Protein AF-A0A7K2Q758-F1 (afdb_monomer)

Radius of gyration: 21.78 Å; Cα contacts (8 Å, |Δi|>4): 102; chains: 1; bounding box: 48×80×40 Å

Nearest PDB structures (foldseek):
  1f0i-assembly1_A  TM=9.898E-01  e=1.691E-11  Streptomyces sp. PMF
  1v0u-assembly1_A  TM=9.900E-01  e=2.300E-11  Streptomyces sp. PMF
  1v0r-assembly1_A  TM=9.900E-01  e=2.941E-11  Streptomyces sp. PMF
  8ctq-assembly1_A  TM=9.521E-01  e=5.117E-11  Streptomyces sp. PMF
  2ze9-assembly1_A  TM=9.547E-01  e=4.039E-09  Streptomyces antibioticus

Solvent-accessible surface area (backbone atoms only — not comparable to full-atom values): 8613 Å² total; per-residue (Å²): 138,88,81,85,80,83,82,77,82,80,80,77,78,80,72,91,68,91,62,83,80,72,92,50,69,71,59,53,56,51,50,56,51,45,54,71,77,45,56,94,37,60,80,78,80,45,75,91,84,82,91,82,74,84,73,29,93,44,94,92,45,72,68,47,62,68,47,70,47,60,34,82,98,45,94,81,47,86,59,39,62,20,44,52,49,39,42,50,50,51,18,50,56,45,26,68,37,62,46,64,48,82,64,86,79,73,84,70,78,75,53,70,68,58,34,49,22,51,53,53,5,47,50,52,16,40,75,73,71,34,68,70,51,76,83

Foldseek 3Di:
DDDDDDDDDDDDDDDPDDDPDDDDPVVVVVVVVCCVPPVVCEPPPDYDDPDDDLDDPDVVDPLSPLDPQPQPPDPVPPHRVSVVSNLVVLLVVLLPDQEEDEDDDDDDDDDDSNVVSNVNSPVNNVVVVGDYDYD

Mean predicted aligned error: 8.59 Å

Secondary structure (DSSP, 8-state):
-----PPPPPPPPPP---PPPPP-HHHHHHHHHHHHH-GGGBTTTB---SS-----SSTT-STTS--SS--TT-SS----HHHHHHHHHHHHHHHT-SSEE----PSSPP-HHHHHHHHHHHHHHHHTT---EE-

Structure (mmCIF, N/CA/C/O backbone):
data_AF-A0A7K2Q758-F1
#
_entry.id   AF-A0A7K2Q758-F1
#
loop_
_atom_site.group_PDB
_atom_site.id
_atom_site.type_symbol
_atom_site.label_atom_id
_atom_site.label_alt_id
_atom_site.label_comp_id
_atom_site.label_asym_id
_atom_site.label_entity_id
_atom_site.label_seq_id
_atom_site.pdbx_PDB_ins_code
_atom_site.Cartn_x
_atom_site.Cartn_y
_atom_site.Cartn_z
_atom_site.occupancy
_atom_site.B_iso_or_equiv
_atom_site.auth_seq_id
_atom_site.auth_comp_id
_atom_site.auth_asym_id
_atom_site.auth_atom_id
_atom_site.pdbx_PDB_model_num
ATOM 1 N N . MET A 1 1 ? -14.668 56.504 -6.558 1.00 42.31 1 MET A N 1
ATOM 2 C CA . MET A 1 1 ? -15.333 55.683 -7.591 1.00 42.31 1 MET A CA 1
ATOM 3 C C . MET A 1 1 ? -15.001 54.227 -7.269 1.00 42.31 1 MET A C 1
ATOM 5 O O . MET A 1 1 ? -13.886 53.800 -7.526 1.00 42.31 1 MET A O 1
ATOM 9 N N . LEU A 1 2 ? -15.882 53.543 -6.527 1.00 37.84 2 LEU A N 1
ATOM 10 C CA . LEU A 1 2 ? -15.682 52.171 -6.030 1.00 37.84 2 LEU A CA 1
ATOM 11 C C . LEU A 1 2 ? -16.061 51.175 -7.138 1.00 37.84 2 LEU A C 1
ATOM 13 O O . LEU A 1 2 ? -17.183 51.241 -7.633 1.00 37.84 2 LEU A O 1
ATOM 17 N N . ALA A 1 3 ? -15.164 50.261 -7.506 1.00 45.56 3 ALA A N 1
ATOM 18 C CA . ALA A 1 3 ? -15.468 49.155 -8.413 1.00 45.56 3 ALA A CA 1
ATOM 19 C C . ALA A 1 3 ? -15.710 47.875 -7.595 1.00 45.56 3 ALA A C 1
ATOM 21 O O . ALA A 1 3 ? -14.796 47.369 -6.946 1.00 45.56 3 ALA A O 1
ATOM 22 N N . LEU A 1 4 ? -16.951 47.377 -7.606 1.00 43.34 4 LEU A N 1
ATOM 23 C CA . LEU A 1 4 ? -17.306 46.052 -7.094 1.00 43.34 4 LEU A CA 1
ATOM 24 C C . LEU A 1 4 ? -16.819 44.988 -8.087 1.00 43.34 4 LEU A C 1
ATOM 26 O O . LEU A 1 4 ? -17.295 44.941 -9.220 1.00 43.34 4 LEU A O 1
ATOM 30 N N . PHE A 1 5 ? -15.925 44.101 -7.653 1.00 47.19 5 PHE A N 1
ATOM 31 C CA . PHE A 1 5 ? -15.656 42.846 -8.354 1.00 47.19 5 PHE A CA 1
ATOM 32 C C . PHE A 1 5 ? -16.665 41.790 -7.890 1.00 47.19 5 PHE A C 1
ATOM 34 O O . PHE A 1 5 ? -16.684 41.408 -6.721 1.00 47.19 5 PHE A O 1
ATOM 41 N N . ALA A 1 6 ? -17.518 41.335 -8.807 1.00 51.16 6 ALA A N 1
ATOM 42 C CA . ALA A 1 6 ? -18.418 40.212 -8.582 1.00 51.16 6 ALA A CA 1
ATOM 43 C C . ALA A 1 6 ? -17.619 38.898 -8.614 1.00 51.16 6 ALA A C 1
ATOM 45 O O . ALA A 1 6 ? -16.973 38.579 -9.612 1.00 51.16 6 ALA A O 1
ATOM 46 N N . ALA A 1 7 ? -17.656 38.144 -7.516 1.00 48.84 7 ALA A N 1
ATOM 47 C CA . ALA A 1 7 ? -17.071 36.813 -7.436 1.00 48.84 7 ALA A CA 1
ATOM 48 C C . ALA A 1 7 ? -17.932 35.814 -8.227 1.00 48.84 7 ALA A C 1
ATOM 50 O O . ALA A 1 7 ? -19.119 35.647 -7.950 1.00 48.84 7 ALA A O 1
ATOM 51 N N . VAL A 1 8 ? -17.326 35.154 -9.213 1.00 46.94 8 VAL A N 1
ATOM 52 C CA . VAL A 1 8 ? -17.943 34.058 -9.971 1.00 46.94 8 VAL A CA 1
ATOM 53 C C . VAL A 1 8 ? -17.857 32.783 -9.120 1.00 46.94 8 VAL A C 1
ATOM 55 O O . VAL A 1 8 ? -16.761 32.454 -8.661 1.00 46.94 8 VAL A O 1
ATOM 58 N N . PRO A 1 9 ? -18.959 32.050 -8.879 1.00 49.38 9 PRO A N 1
ATOM 59 C CA . PRO A 1 9 ? -18.893 30.803 -8.130 1.00 49.38 9 PRO A CA 1
ATOM 60 C C . PRO A 1 9 ? -18.140 29.741 -8.942 1.00 49.38 9 PRO A C 1
ATOM 62 O O . PRO A 1 9 ? -18.467 29.463 -10.097 1.00 49.38 9 PRO A O 1
ATOM 65 N N . ALA A 1 10 ? -17.122 29.146 -8.320 1.00 48.09 10 ALA A N 1
ATOM 66 C CA . ALA A 1 10 ? -16.405 27.999 -8.856 1.00 48.09 10 ALA A CA 1
ATOM 67 C C . ALA A 1 10 ? -17.377 26.819 -9.022 1.00 48.09 10 ALA A C 1
ATOM 69 O O . ALA A 1 10 ? -18.010 26.385 -8.058 1.00 48.09 10 ALA A O 1
ATOM 70 N N . SER A 1 11 ? -17.505 26.306 -10.247 1.00 46.59 11 SER A N 1
ATOM 71 C CA . SER A 1 11 ? -18.252 25.076 -10.514 1.00 46.59 11 SER A CA 1
ATOM 72 C C . SER A 1 11 ? -17.538 23.898 -9.855 1.00 46.59 11 SER A C 1
ATOM 74 O O . SER A 1 11 ? -16.392 23.595 -10.185 1.00 46.59 11 SER A O 1
ATOM 76 N N . ALA A 1 12 ? -18.215 23.242 -8.914 1.00 50.50 12 ALA A N 1
ATOM 77 C CA . ALA A 1 12 ? -17.769 21.982 -8.342 1.00 50.50 12 ALA A CA 1
ATOM 78 C C . ALA A 1 12 ? -17.764 20.898 -9.432 1.00 50.50 12 ALA A C 1
ATOM 80 O O . ALA A 1 12 ? -18.767 20.698 -10.120 1.00 50.50 12 ALA A O 1
ATOM 81 N N . ALA A 1 13 ? -16.634 20.208 -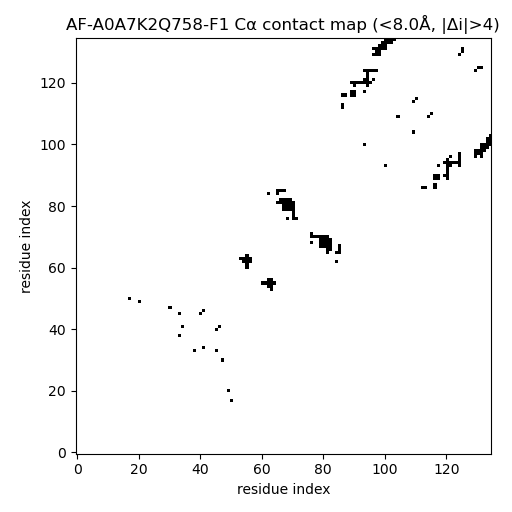9.595 1.00 47.22 13 ALA A N 1
ATOM 82 C CA . ALA A 1 13 ? -16.546 19.025 -10.441 1.00 47.22 13 ALA A CA 1
ATOM 83 C C . ALA A 1 13 ? -17.517 17.942 -9.926 1.00 47.22 13 ALA A C 1
ATOM 85 O O . ALA A 1 13 ? -17.661 17.791 -8.708 1.00 47.22 13 ALA A O 1
ATOM 86 N N . PRO A 1 14 ? -18.189 17.187 -10.813 1.00 44.50 14 PRO A N 1
ATOM 87 C CA . PRO A 1 14 ? -19.103 16.143 -10.384 1.00 44.50 14 PRO A CA 1
ATOM 88 C C . PRO A 1 14 ? -18.323 15.063 -9.630 1.00 44.50 14 PRO A C 1
ATOM 90 O O . PRO A 1 14 ? -17.307 14.556 -10.110 1.00 44.50 14 PRO A O 1
ATOM 93 N N . ALA A 1 15 ? -18.811 14.711 -8.441 1.00 52.62 15 ALA A N 1
ATOM 94 C CA . ALA A 1 15 ? -18.407 13.495 -7.752 1.00 52.62 15 ALA A CA 1
ATOM 95 C C . ALA A 1 15 ? -18.601 12.302 -8.701 1.00 52.62 15 ALA A C 1
ATOM 97 O O . ALA A 1 15 ? -19.599 12.250 -9.422 1.00 52.62 15 ALA A O 1
ATOM 98 N N . ALA A 1 16 ? -17.655 11.359 -8.707 1.00 54.50 16 ALA A N 1
ATOM 99 C CA . ALA A 1 16 ? -17.779 10.102 -9.437 1.00 54.50 16 ALA A CA 1
ATOM 100 C C . ALA A 1 16 ? -19.006 9.341 -8.907 1.00 54.50 16 ALA A C 1
ATOM 102 O O . ALA A 1 16 ? -18.950 8.659 -7.886 1.00 54.50 16 ALA A O 1
ATOM 103 N N . GLY A 1 17 ? -20.147 9.563 -9.555 1.00 42.78 17 GLY A N 1
ATOM 104 C CA . GLY A 1 17 ? -21.424 8.979 -9.195 1.00 42.78 17 GLY A CA 1
ATOM 105 C C . GLY A 1 17 ? -21.452 7.493 -9.525 1.00 42.78 17 GLY A C 1
ATOM 106 O O . GLY A 1 17 ? -20.952 7.053 -10.559 1.00 42.78 17 GLY A O 1
ATOM 107 N N . SER A 1 18 ? -22.083 6.741 -8.631 1.00 53.66 18 SER A N 1
ATOM 108 C CA . SER A 1 18 ? -22.496 5.348 -8.765 1.00 53.66 18 SER A CA 1
ATOM 109 C C . SER A 1 18 ? -23.465 5.165 -9.940 1.00 53.66 18 SER A C 1
ATOM 111 O O . SER A 1 18 ? -24.681 5.109 -9.759 1.00 53.66 18 SER A O 1
ATOM 113 N N . GLY A 1 19 ? -22.928 5.116 -11.158 1.00 52.97 19 GLY A N 1
ATOM 114 C CA . GLY A 1 19 ? -23.633 4.581 -12.321 1.00 52.97 19 GLY A CA 1
ATOM 115 C C . GLY A 1 19 ? -23.807 3.061 -12.202 1.00 52.97 19 GLY A C 1
ATOM 116 O O . GLY A 1 19 ? -23.083 2.426 -11.427 1.00 52.97 19 GLY A O 1
ATOM 117 N N . PRO A 1 20 ? -24.755 2.454 -12.942 1.00 56.69 20 PRO A N 1
ATOM 118 C CA . PRO A 1 20 ? -24.872 1.001 -12.997 1.00 56.69 20 PRO A CA 1
ATOM 119 C C . PRO A 1 20 ? -23.519 0.408 -13.393 1.00 56.69 20 PRO A C 1
ATOM 121 O O . PRO A 1 20 ? -22.892 0.869 -14.350 1.00 56.69 20 PRO A O 1
ATOM 124 N N . ALA A 1 21 ? -23.054 -0.576 -12.621 1.00 65.94 21 ALA A N 1
ATOM 125 C CA . ALA A 1 21 ? -21.790 -1.240 -12.893 1.00 65.94 21 ALA A CA 1
ATOM 126 C C . ALA A 1 21 ? -21.814 -1.773 -14.330 1.00 65.94 21 ALA A C 1
ATOM 128 O O . ALA A 1 21 ? -22.738 -2.493 -14.717 1.00 65.94 21 ALA A O 1
ATOM 129 N N . ALA A 1 22 ? -20.817 -1.386 -15.126 1.00 79.94 22 ALA A N 1
ATOM 130 C CA . ALA A 1 22 ? -20.649 -1.950 -16.454 1.00 79.94 22 ALA A CA 1
ATOM 131 C C . ALA A 1 22 ? -20.516 -3.483 -16.340 1.00 79.94 22 ALA A C 1
ATOM 133 O O . ALA A 1 22 ? -19.962 -3.966 -15.344 1.00 79.94 22 ALA A O 1
ATOM 134 N N . PRO A 1 23 ? -20.998 -4.253 -17.333 1.00 88.44 23 PRO A N 1
ATOM 135 C CA . PRO A 1 23 ? -20.815 -5.699 -17.348 1.00 88.44 23 PRO A CA 1
ATOM 136 C C . PRO A 1 23 ? -19.342 -6.068 -17.145 1.00 88.44 23 PRO A C 1
ATOM 138 O O . PRO A 1 23 ? -18.461 -5.492 -17.788 1.00 88.44 23 PRO A O 1
ATOM 141 N N . ALA A 1 24 ? -19.072 -7.033 -16.266 1.00 94.88 24 ALA A N 1
ATOM 142 C CA . ALA A 1 24 ? -17.719 -7.448 -15.913 1.00 94.88 24 ALA A CA 1
ATOM 143 C C . ALA A 1 24 ? -17.544 -8.960 -16.143 1.00 94.88 24 ALA A C 1
ATOM 145 O O . ALA A 1 24 ? -17.291 -9.694 -15.190 1.00 94.88 24 ALA A O 1
ATOM 146 N N . PRO A 1 25 ? -17.625 -9.438 -17.403 1.00 96.88 25 PRO A N 1
ATOM 147 C CA . PRO A 1 25 ? -17.764 -10.864 -17.717 1.00 96.88 25 PRO A CA 1
ATOM 148 C C . PRO A 1 25 ? -16.627 -11.728 -17.159 1.00 96.88 25 PRO A C 1
ATOM 150 O O . PRO A 1 25 ? -16.850 -12.851 -16.714 1.00 96.88 25 PRO A O 1
ATOM 153 N N . HIS A 1 26 ? -15.403 -11.195 -17.131 1.00 98.00 26 HIS A N 1
ATOM 154 C CA . HIS A 1 26 ? -14.260 -11.881 -16.532 1.00 98.00 26 HIS A CA 1
ATOM 155 C C . HIS A 1 26 ? -14.417 -12.038 -15.011 1.00 98.00 26 HIS A C 1
ATOM 157 O O . HIS A 1 26 ? -14.147 -13.110 -14.477 1.00 98.00 26 HIS A O 1
ATOM 163 N N . LEU A 1 27 ? -14.875 -10.990 -14.314 1.00 98.19 27 LEU A N 1
ATOM 164 C CA . LEU A 1 27 ? -15.102 -11.042 -12.867 1.00 98.19 27 LEU A CA 1
ATOM 165 C C . LEU A 1 27 ? -16.301 -11.930 -12.523 1.00 98.19 27 LEU A C 1
ATOM 167 O O . LEU A 1 27 ? -16.241 -12.653 -11.536 1.00 98.19 27 LEU A O 1
ATOM 171 N N . ASP A 1 28 ? -17.341 -11.927 -13.359 1.00 98.00 28 ASP A N 1
ATOM 172 C CA . ASP A 1 28 ? -18.522 -12.781 -13.201 1.00 98.00 28 ASP A CA 1
ATOM 173 C C . ASP A 1 28 ? -18.142 -14.271 -13.255 1.00 98.00 28 ASP A C 1
ATOM 175 O O . ASP A 1 28 ? -18.525 -15.046 -12.378 1.00 98.00 28 ASP A O 1
ATOM 179 N N . ALA A 1 29 ? -17.321 -14.669 -14.233 1.00 98.44 29 ALA A N 1
ATOM 180 C CA . ALA A 1 29 ? -16.853 -16.049 -14.363 1.00 98.44 29 ALA A CA 1
ATOM 181 C C . ALA A 1 29 ? -15.963 -16.493 -13.183 1.00 98.44 29 ALA A C 1
ATOM 183 O O . ALA A 1 29 ? -16.083 -17.620 -12.686 1.00 98.44 29 ALA A O 1
ATOM 184 N N . VAL A 1 30 ? -15.079 -15.608 -12.708 1.00 98.56 30 VAL A N 1
ATOM 185 C CA . VAL A 1 30 ? -14.219 -15.888 -11.547 1.00 98.56 30 VAL A CA 1
ATOM 186 C C . VAL A 1 30 ? -15.053 -16.006 -10.275 1.00 98.56 30 VAL A C 1
ATOM 188 O O . VAL A 1 30 ? -14.880 -16.967 -9.529 1.00 98.56 30 VAL A O 1
ATOM 191 N N . GLU A 1 31 ? -15.995 -15.091 -10.041 1.00 98.50 31 GLU A N 1
ATOM 192 C CA . GLU A 1 31 ? -16.884 -15.144 -8.879 1.00 98.50 31 GLU A CA 1
ATOM 193 C C . GLU A 1 31 ? -17.701 -16.441 -8.855 1.00 98.50 31 GLU A C 1
ATOM 195 O O . GLU A 1 31 ? -17.763 -17.106 -7.821 1.00 98.50 31 GLU A O 1
ATOM 200 N N . GLN A 1 32 ? -18.277 -16.841 -9.994 1.00 98.50 32 GLN A N 1
ATOM 201 C CA . GLN A 1 32 ? -19.016 -18.100 -10.099 1.00 98.50 32 GLN A CA 1
ATOM 202 C C . GLN A 1 32 ? -18.150 -19.297 -9.682 1.00 98.50 32 GLN A C 1
ATOM 204 O O . 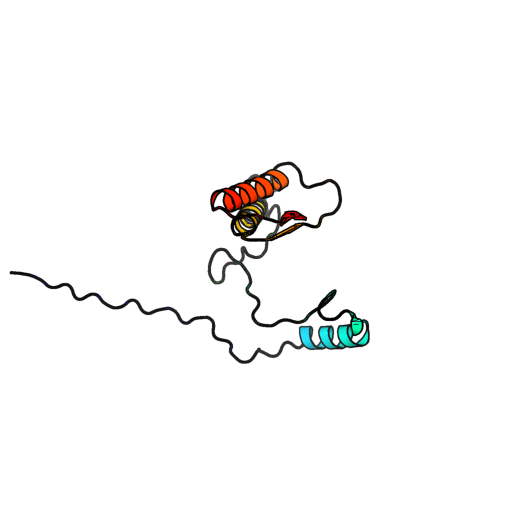GLN A 1 32 ? -18.603 -20.165 -8.933 1.00 98.50 32 GLN A O 1
ATOM 209 N N . THR A 1 33 ? -16.890 -19.320 -10.120 1.00 98.75 33 THR A N 1
ATOM 210 C CA . THR A 1 33 ? -15.936 -20.375 -9.757 1.00 98.75 33 THR A CA 1
ATOM 211 C C . THR A 1 33 ? -15.616 -20.350 -8.260 1.00 98.75 33 THR A C 1
ATOM 213 O O . THR A 1 33 ? -15.645 -21.392 -7.606 1.00 98.75 33 THR A O 1
ATOM 216 N N . LEU A 1 34 ? -15.360 -19.172 -7.683 1.00 98.62 34 LEU A N 1
ATOM 217 C CA . LEU A 1 34 ? -15.031 -19.032 -6.259 1.00 98.62 34 LEU A CA 1
ATOM 218 C C . LEU A 1 34 ? -16.190 -19.456 -5.346 1.00 98.62 34 LEU A C 1
ATOM 220 O O . LEU A 1 34 ? -15.956 -20.142 -4.348 1.00 98.62 34 LEU A O 1
ATOM 224 N N . ARG A 1 35 ? -17.438 -19.147 -5.723 1.00 98.56 35 ARG A N 1
ATOM 225 C CA . ARG A 1 35 ? -18.646 -19.612 -5.017 1.00 98.56 35 ARG A CA 1
ATOM 226 C C . ARG A 1 35 ? -18.810 -21.130 -5.061 1.00 98.56 35 ARG A C 1
ATOM 228 O O . ARG A 1 35 ? -19.336 -21.704 -4.114 1.00 98.56 35 ARG A O 1
ATOM 235 N N . GLN A 1 36 ? -18.368 -21.785 -6.133 1.00 98.56 36 GLN A N 1
ATOM 236 C CA . GLN A 1 36 ? -18.420 -23.243 -6.237 1.00 98.56 36 GLN A CA 1
ATOM 237 C C . GLN A 1 36 ? -17.314 -23.920 -5.420 1.00 98.56 36 GLN A C 1
ATOM 239 O O . GLN A 1 36 ? -17.568 -24.922 -4.757 1.00 98.56 36 GLN A O 1
ATOM 244 N N . VAL A 1 37 ? -16.089 -23.393 -5.484 1.00 98.62 37 VAL A N 1
ATOM 245 C CA . VAL A 1 37 ? -14.912 -24.025 -4.869 1.00 98.62 37 VAL A CA 1
ATOM 246 C C . VAL A 1 37 ? -14.853 -23.768 -3.364 1.00 98.62 37 VAL A C 1
ATOM 248 O O . VAL A 1 37 ? -14.563 -24.685 -2.599 1.00 98.62 37 VAL A O 1
ATOM 251 N N . SER A 1 38 ? -15.146 -22.539 -2.934 1.00 98.19 38 SER A N 1
ATOM 252 C CA . SER A 1 38 ? -14.908 -22.091 -1.558 1.00 98.19 38 SER A CA 1
ATOM 253 C C . SER A 1 38 ? -16.016 -21.166 -1.028 1.00 98.19 38 SER A C 1
ATOM 255 O O . SER A 1 38 ? -15.717 -20.052 -0.583 1.00 98.19 38 SER A O 1
ATOM 257 N N . PRO A 1 39 ? -17.294 -21.592 -1.020 1.00 97.62 39 PRO A N 1
ATOM 258 C CA . PRO A 1 39 ? -18.405 -20.727 -0.608 1.00 97.62 39 PRO A CA 1
ATOM 259 C C . PRO A 1 39 ? -18.287 -20.239 0.842 1.00 97.62 39 PRO A C 1
ATOM 261 O O . PRO A 1 39 ? -18.582 -19.087 1.132 1.00 97.62 39 PRO A O 1
ATOM 264 N N . GLY A 1 40 ? -17.801 -21.081 1.760 1.00 98.38 40 GLY A N 1
ATOM 265 C CA . GLY A 1 40 ? -17.658 -20.725 3.179 1.00 98.38 40 GLY A CA 1
ATOM 266 C C . GLY A 1 40 ? -16.525 -19.741 3.497 1.00 98.38 40 GLY A C 1
ATOM 267 O O . GLY A 1 40 ? -16.358 -19.385 4.658 1.00 98.38 40 GLY A O 1
ATOM 268 N N . LEU A 1 41 ? -15.732 -19.337 2.497 1.00 98.56 41 LEU A N 1
ATOM 269 C CA . LEU A 1 41 ? -14.605 -18.408 2.657 1.00 98.56 41 LEU A CA 1
ATOM 270 C C . LEU A 1 41 ? -14.894 -17.000 2.107 1.00 98.56 41 LEU A C 1
ATOM 272 O O . LEU A 1 41 ? -14.011 -16.135 2.147 1.00 98.56 41 LEU A O 1
ATOM 276 N N . GLU A 1 42 ? -16.103 -16.777 1.589 1.00 98.44 42 GLU A N 1
ATOM 277 C CA . GLU A 1 42 ? -16.549 -15.470 1.109 1.00 98.44 42 GLU A CA 1
ATOM 278 C C . GLU A 1 42 ? -16.561 -14.435 2.247 1.00 98.44 42 GLU A C 1
ATOM 280 O O . GLU A 1 42 ? -16.999 -14.722 3.362 1.00 98.44 42 GLU A O 1
ATOM 285 N N . GLY A 1 43 ? -16.056 -13.232 1.970 1.00 98.06 43 GLY A N 1
ATOM 286 C CA . GLY A 1 43 ? -15.938 -12.138 2.941 1.00 98.06 43 GLY A CA 1
ATOM 287 C C . GLY A 1 43 ? -14.767 -12.284 3.919 1.00 98.06 43 GLY A C 1
ATOM 288 O O . GLY A 1 43 ? -14.642 -11.490 4.849 1.00 98.06 43 GLY A O 1
ATOM 289 N N . GLN A 1 44 ? -13.914 -13.300 3.742 1.00 97.81 44 GLN A N 1
ATOM 290 C CA . GLN A 1 44 ? -12.722 -13.515 4.573 1.00 97.81 44 GLN A CA 1
ATOM 291 C C . GLN A 1 44 ? -11.467 -13.729 3.729 1.00 97.81 44 GLN A C 1
ATOM 293 O O . GLN A 1 44 ? -10.489 -13.003 3.881 1.00 97.81 44 GLN A O 1
ATOM 298 N N . VAL A 1 45 ? -11.489 -14.730 2.844 1.00 97.94 45 VAL A N 1
ATOM 299 C CA . VAL A 1 45 ? -10.343 -15.083 1.984 1.00 97.94 45 VAL A CA 1
ATOM 300 C C . VAL A 1 45 ? -10.544 -14.567 0.562 1.00 97.94 45 VAL A C 1
ATOM 302 O O . VAL A 1 45 ? -9.576 -14.231 -0.115 1.00 97.94 45 VAL A O 1
ATOM 305 N N . TRP A 1 46 ? -11.795 -14.480 0.108 1.00 98.44 46 TRP A N 1
ATOM 306 C CA . TRP A 1 46 ? -12.147 -13.872 -1.170 1.00 98.44 46 TRP A CA 1
ATOM 307 C C . TRP A 1 46 ? -13.428 -13.049 -1.032 1.00 98.44 46 TRP A C 1
ATOM 309 O O . TRP A 1 46 ? -14.300 -13.377 -0.231 1.00 98.44 46 TRP A O 1
ATOM 319 N N . GLU A 1 47 ? -13.547 -11.979 -1.812 1.00 98.44 47 GLU A N 1
ATOM 320 C CA . GLU A 1 47 ? -14.718 -11.101 -1.802 1.00 98.44 47 GLU A CA 1
ATOM 321 C C . GLU A 1 47 ? -14.794 -10.317 -3.120 1.00 98.44 47 GLU A C 1
ATOM 323 O O . GLU A 1 47 ? -13.770 -9.855 -3.630 1.00 98.44 47 GLU A O 1
ATOM 328 N N . ARG A 1 48 ? -16.001 -10.149 -3.678 1.00 97.94 48 ARG A N 1
ATOM 329 C CA . ARG A 1 48 ? -16.253 -9.222 -4.790 1.00 97.94 48 ARG A CA 1
ATOM 330 C C . ARG A 1 48 ? -16.850 -7.932 -4.244 1.00 97.94 48 ARG A C 1
ATOM 332 O O . ARG A 1 48 ? -17.900 -7.956 -3.613 1.00 97.94 48 ARG A O 1
ATOM 339 N N . THR A 1 49 ? -16.230 -6.800 -4.559 1.00 96.81 49 THR A N 1
ATOM 340 C CA . THR A 1 49 ? -16.690 -5.475 -4.122 1.00 96.81 49 THR A CA 1
ATOM 341 C C . THR A 1 49 ? -16.904 -4.527 -5.302 1.00 96.81 49 THR A C 1
ATOM 343 O O . THR A 1 49 ? -16.322 -4.689 -6.378 1.00 96.81 49 THR A O 1
ATOM 346 N N . GLY A 1 50 ? -17.762 -3.525 -5.103 1.00 95.75 50 GLY A N 1
ATOM 347 C CA . GLY A 1 50 ? -17.959 -2.401 -6.022 1.00 95.75 50 GLY A CA 1
ATOM 348 C C . GLY A 1 50 ? -17.381 -1.100 -5.457 1.00 95.75 50 GLY A C 1
ATOM 349 O O . GLY A 1 50 ? -17.129 -0.998 -4.261 1.00 95.75 50 GLY A O 1
ATOM 350 N N . GLY A 1 51 ? -17.192 -0.090 -6.313 1.00 94.81 51 GLY A N 1
ATOM 351 C CA . GLY A 1 51 ? -16.780 1.255 -5.878 1.00 94.81 51 GLY A CA 1
ATOM 352 C C . GLY A 1 51 ? -15.300 1.412 -5.503 1.00 94.81 51 GLY A C 1
ATOM 353 O O . GLY A 1 51 ? -14.940 2.401 -4.869 1.00 94.81 51 GLY A O 1
ATOM 354 N N . ASN A 1 52 ? -14.440 0.465 -5.889 1.00 95.38 52 ASN A N 1
ATOM 355 C CA . ASN A 1 52 ? -12.991 0.574 -5.697 1.00 95.38 52 ASN A CA 1
ATOM 356 C C . ASN A 1 52 ? -12.393 1.713 -6.542 1.00 95.38 52 ASN A C 1
ATOM 358 O O . ASN A 1 52 ? -12.866 1.996 -7.644 1.00 95.38 52 ASN A O 1
ATOM 362 N N . VAL A 1 53 ? -11.314 2.326 -6.049 1.00 95.06 53 VAL A N 1
ATOM 363 C CA . VAL A 1 53 ? -10.578 3.396 -6.739 1.00 95.06 53 VAL A CA 1
ATOM 364 C C . VAL A 1 53 ? -9.119 2.983 -6.904 1.00 95.06 53 VAL A C 1
ATOM 366 O O . VAL A 1 53 ? -8.495 2.507 -5.958 1.00 95.06 53 VAL A O 1
ATOM 369 N N . LEU A 1 54 ? -8.565 3.195 -8.099 1.00 97.06 54 LEU A N 1
ATOM 370 C CA . LEU A 1 54 ? -7.125 3.094 -8.331 1.00 97.06 54 LEU A CA 1
ATOM 371 C C . LEU A 1 54 ? -6.448 4.354 -7.771 1.00 97.06 54 LEU A C 1
ATOM 373 O O . LEU A 1 54 ? -6.640 5.451 -8.294 1.00 97.06 54 LEU A O 1
ATOM 377 N N . ASP A 1 55 ? -5.705 4.196 -6.674 1.00 96.81 55 ASP A N 1
ATOM 378 C CA . ASP A 1 55 ? -5.181 5.284 -5.831 1.00 96.81 55 ASP A CA 1
ATOM 379 C C . ASP A 1 55 ? -3.921 5.953 -6.420 1.00 96.81 55 ASP A C 1
ATOM 381 O O . ASP A 1 55 ? -2.800 5.834 -5.911 1.00 96.81 55 ASP A O 1
ATOM 385 N N . ALA A 1 56 ? -4.121 6.635 -7.546 1.00 96.88 56 ALA A N 1
ATOM 386 C CA . ALA A 1 56 ? -3.128 7.464 -8.220 1.00 96.88 56 ALA A CA 1
ATOM 387 C C . ALA A 1 56 ? -2.946 8.819 -7.511 1.00 96.88 56 ALA A C 1
ATOM 389 O O . ALA A 1 56 ? -3.866 9.326 -6.869 1.00 96.88 56 ALA A O 1
ATOM 390 N N . SER A 1 57 ? -1.777 9.451 -7.654 1.00 93.94 57 SER A N 1
ATOM 391 C CA . SER A 1 57 ? -1.532 10.796 -7.094 1.00 93.94 57 SER A CA 1
ATOM 392 C C . SER A 1 57 ? -2.338 11.897 -7.785 1.00 93.94 57 SER A C 1
ATOM 394 O O . SER A 1 57 ? -2.552 12.965 -7.213 1.00 93.94 57 SER A O 1
ATOM 396 N N . THR A 1 58 ? -2.797 11.643 -9.011 1.00 92.56 58 THR A N 1
ATOM 397 C CA . THR A 1 58 ? -3.623 12.557 -9.803 1.00 92.56 58 THR A CA 1
ATOM 398 C C . THR A 1 58 ? -4.762 11.796 -10.490 1.00 92.56 58 THR A C 1
ATOM 400 O O . THR A 1 58 ? -4.599 10.615 -10.812 1.00 92.56 58 THR A O 1
ATOM 403 N N . PRO A 1 59 ? -5.926 12.431 -10.739 1.00 90.69 59 PRO A N 1
ATOM 404 C CA . PRO A 1 59 ? -7.032 11.783 -11.440 1.00 90.69 59 PRO A CA 1
ATOM 405 C C . PRO A 1 59 ? -6.614 11.262 -12.822 1.00 90.69 59 PRO A C 1
ATOM 407 O O . PRO A 1 59 ? -6.123 12.020 -13.654 1.00 90.69 59 PRO A O 1
ATOM 410 N N . GLY A 1 60 ? -6.810 9.962 -13.063 1.00 90.50 60 GLY A N 1
ATOM 411 C CA . GLY A 1 60 ? -6.414 9.299 -14.313 1.00 90.50 60 GLY A CA 1
ATOM 412 C C . GLY A 1 60 ? -4.913 9.006 -14.447 1.00 90.50 60 GLY A C 1
ATOM 413 O O . GLY A 1 60 ? -4.495 8.491 -15.482 1.00 90.50 60 GLY A O 1
ATOM 414 N N . GLY A 1 61 ? -4.104 9.305 -13.424 1.00 94.06 61 GLY A N 1
ATOM 415 C CA . GLY A 1 61 ? -2.680 8.980 -13.398 1.00 94.06 61 GLY A CA 1
ATOM 416 C C . GLY A 1 61 ? -2.415 7.471 -13.362 1.00 94.06 61 GLY A C 1
ATOM 417 O O . GLY A 1 61 ? -3.246 6.690 -12.905 1.00 94.06 61 GLY A O 1
ATOM 418 N N . GLY A 1 62 ? -1.242 7.049 -13.843 1.00 96.75 62 GLY A N 1
ATOM 419 C CA . GLY A 1 62 ? -0.821 5.639 -13.865 1.00 96.75 62 GLY A CA 1
ATOM 420 C C . GLY A 1 62 ? -0.014 5.189 -12.642 1.00 96.75 62 GLY A C 1
ATOM 421 O O . GLY A 1 62 ? 0.349 4.023 -12.536 1.00 96.75 62 GLY A O 1
ATOM 422 N N . ASP A 1 63 ? 0.281 6.093 -11.710 1.00 97.19 63 ASP A N 1
ATOM 423 C CA . ASP A 1 63 ? 1.180 5.858 -10.573 1.00 97.19 63 ASP A CA 1
ATOM 424 C C . ASP A 1 63 ? 0.505 5.172 -9.369 1.00 97.19 63 ASP A C 1
ATOM 426 O O . ASP A 1 63 ? 1.095 5.095 -8.287 1.00 97.19 63 ASP A O 1
ATOM 430 N N . TRP A 1 64 ? -0.719 4.669 -9.561 1.00 98.06 64 TRP A N 1
ATOM 431 C CA . TRP A 1 64 ? -1.306 3.612 -8.734 1.00 98.06 64 TRP A CA 1
ATOM 432 C C . TRP A 1 64 ? -0.589 2.271 -8.961 1.00 98.06 64 TRP A C 1
ATOM 434 O O . TRP A 1 64 ? -0.595 1.408 -8.084 1.00 98.06 64 TRP A O 1
ATOM 444 N N . LEU A 1 65 ? 0.046 2.092 -10.128 1.00 98.44 65 LEU A N 1
ATOM 445 C CA . LEU A 1 65 ? 0.849 0.920 -10.453 1.00 98.44 65 LEU A CA 1
ATOM 446 C C . LEU A 1 65 ? 2.258 1.071 -9.863 1.00 98.44 65 LEU A C 1
ATOM 448 O O . LEU A 1 65 ? 3.159 1.647 -10.477 1.00 98.44 65 LEU A O 1
ATOM 452 N N . LEU A 1 66 ? 2.448 0.529 -8.661 1.00 98.44 66 LEU A N 1
ATOM 453 C CA . LEU A 1 66 ? 3.688 0.632 -7.883 1.00 98.44 66 LEU A CA 1
ATOM 454 C C . LEU A 1 66 ? 4.764 -0.368 -8.346 1.00 98.44 66 LEU A C 1
ATOM 456 O O . LEU A 1 66 ? 5.177 -1.260 -7.607 1.00 98.44 66 LEU A O 1
ATOM 460 N N . GLN A 1 67 ? 5.215 -0.229 -9.591 1.00 98.31 67 GLN A N 1
ATOM 461 C CA . GLN A 1 67 ? 6.348 -0.991 -10.123 1.00 98.31 67 GLN A CA 1
ATOM 462 C C . GLN A 1 6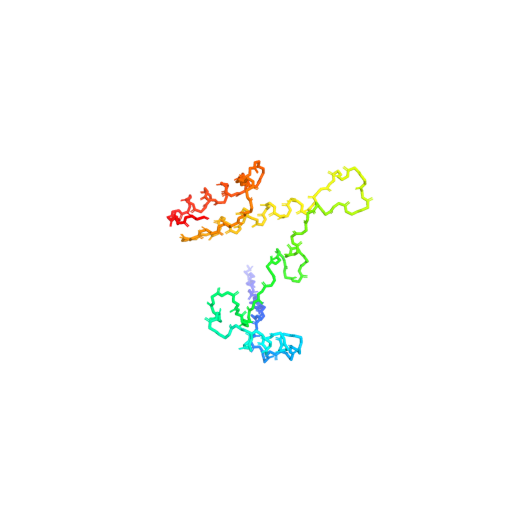7 ? 7.681 -0.543 -9.500 1.00 98.31 67 GLN A C 1
ATOM 464 O O . GLN A 1 67 ? 7.846 0.614 -9.129 1.00 98.31 67 GLN A O 1
ATOM 469 N N . THR A 1 68 ? 8.674 -1.430 -9.452 1.00 98.06 68 THR A N 1
ATOM 470 C CA . THR A 1 68 ? 10.043 -1.113 -9.011 1.00 98.06 68 THR A CA 1
ATOM 471 C C . THR A 1 68 ? 11.052 -1.938 -9.826 1.00 98.06 68 THR A C 1
ATOM 473 O O . THR A 1 68 ? 10.742 -3.084 -10.150 1.00 98.06 68 THR A O 1
ATOM 476 N N . PRO A 1 69 ? 12.235 -1.403 -10.200 1.00 98.19 69 PRO A N 1
ATOM 477 C CA . PRO A 1 69 ? 12.698 -0.028 -9.976 1.00 98.19 69 PRO A CA 1
ATOM 478 C C . PRO A 1 69 ? 12.096 1.014 -10.934 1.00 98.19 69 PRO A C 1
ATOM 480 O O . PRO A 1 69 ? 12.148 2.209 -10.647 1.00 98.19 69 PRO A O 1
ATOM 483 N N . GLY A 1 70 ? 11.499 0.579 -12.050 1.00 97.88 70 GLY A N 1
ATOM 484 C CA . GLY A 1 70 ? 10.910 1.469 -13.058 1.00 97.88 70 GLY A CA 1
ATOM 485 C C . GLY A 1 70 ? 11.929 2.203 -13.943 1.00 97.88 70 GLY A C 1
ATOM 486 O O . GLY A 1 70 ? 11.618 3.276 -14.443 1.00 97.88 70 GLY A O 1
ATOM 487 N N . CYS A 1 71 ? 13.132 1.649 -14.130 1.00 98.06 71 CYS A N 1
ATOM 488 C CA . CYS A 1 71 ? 14.224 2.231 -14.926 1.00 98.06 71 CYS A CA 1
ATOM 489 C C . CYS A 1 71 ? 14.333 1.608 -16.332 1.00 98.06 71 CYS A C 1
ATOM 491 O O . CYS A 1 71 ? 15.393 1.169 -16.768 1.00 98.06 71 CYS A O 1
ATOM 493 N N . TRP A 1 72 ? 13.205 1.496 -17.037 1.00 97.88 72 TRP A N 1
ATOM 494 C CA . TRP A 1 72 ? 13.157 0.856 -18.354 1.00 97.88 72 TRP A CA 1
ATOM 495 C C . TRP A 1 72 ? 14.102 1.528 -19.358 1.00 97.88 72 TRP A C 1
ATOM 497 O O . TRP A 1 72 ? 14.075 2.745 -19.518 1.00 97.88 72 TRP A O 1
ATOM 507 N N . GLY A 1 73 ? 14.894 0.720 -20.066 1.00 98.12 73 GLY A N 1
ATOM 508 C CA . GLY A 1 73 ? 15.824 1.197 -21.094 1.00 98.12 73 GLY A CA 1
ATOM 509 C C . GLY A 1 73 ? 17.150 1.763 -20.571 1.00 98.12 73 GLY A C 1
ATOM 510 O O . GLY A 1 73 ? 17.960 2.182 -21.389 1.00 98.12 73 GLY A O 1
ATOM 511 N N . ASP A 1 74 ? 17.387 1.751 -19.256 1.00 98.12 74 ASP A N 1
ATOM 512 C CA . ASP A 1 74 ? 18.638 2.189 -18.625 1.00 98.12 74 ASP A CA 1
ATOM 513 C C . ASP A 1 74 ? 19.312 1.004 -17.916 1.00 98.12 74 ASP A C 1
ATOM 515 O O . ASP A 1 74 ? 18.791 0.461 -16.940 1.00 98.12 74 ASP A O 1
ATOM 519 N N . ASP A 1 75 ? 20.476 0.594 -18.417 1.00 97.56 75 ASP A N 1
ATOM 520 C CA . ASP A 1 75 ? 21.261 -0.522 -17.883 1.00 97.56 75 ASP A CA 1
ATOM 521 C C . ASP A 1 75 ? 21.993 -0.175 -16.577 1.00 97.56 75 ASP A C 1
ATOM 523 O O . ASP A 1 75 ? 22.272 -1.060 -15.766 1.00 97.56 75 ASP A O 1
ATOM 527 N N . THR A 1 76 ? 22.251 1.110 -16.332 1.00 98.00 76 THR A N 1
ATOM 528 C CA . THR A 1 76 ? 22.812 1.605 -15.070 1.00 98.00 76 THR A CA 1
ATOM 529 C C . THR A 1 76 ? 21.743 1.785 -13.996 1.00 98.00 76 THR A C 1
ATOM 531 O O . THR A 1 76 ? 22.044 1.748 -12.798 1.00 98.00 76 THR A O 1
ATOM 534 N N . CYS A 1 77 ? 20.484 1.942 -14.419 1.00 97.62 77 CYS A N 1
ATOM 535 C CA . CYS A 1 77 ? 19.336 2.203 -13.560 1.00 97.62 77 CYS A CA 1
ATOM 536 C C . CYS A 1 77 ? 19.600 3.389 -12.612 1.00 97.62 77 CYS A C 1
ATOM 538 O O . CYS A 1 77 ? 19.412 3.291 -11.388 1.00 97.62 77 CYS A O 1
ATOM 540 N N . ALA A 1 78 ? 20.101 4.485 -13.193 1.00 97.94 78 ALA A N 1
ATOM 541 C CA . ALA A 1 78 ? 20.540 5.681 -12.483 1.00 97.94 78 ALA A CA 1
ATOM 542 C C . ALA A 1 78 ? 19.361 6.410 -11.827 1.00 97.94 78 ALA A C 1
ATOM 544 O O . ALA A 1 78 ? 19.463 6.848 -10.682 1.00 97.94 78 ALA A O 1
ATOM 545 N N . ALA A 1 79 ? 18.230 6.489 -12.531 1.00 98.00 79 ALA A N 1
ATOM 546 C CA . ALA A 1 79 ? 16.965 6.977 -11.992 1.00 98.00 79 ALA A CA 1
ATOM 547 C C . ALA A 1 79 ? 16.039 5.801 -11.664 1.00 98.00 79 ALA A C 1
ATOM 549 O O . ALA A 1 79 ? 15.884 4.883 -12.468 1.00 98.00 79 ALA A O 1
ATOM 550 N N . ARG A 1 80 ? 15.390 5.830 -10.492 1.00 98.50 80 ARG A N 1
ATOM 551 C CA . ARG A 1 80 ? 14.513 4.743 -10.017 1.00 98.50 80 ARG A CA 1
ATOM 552 C C . ARG A 1 80 ? 13.136 5.266 -9.605 1.00 98.50 80 ARG A C 1
ATOM 554 O O . ARG A 1 80 ? 12.728 5.082 -8.454 1.00 98.50 80 ARG A O 1
ATOM 561 N N . PRO A 1 81 ? 12.391 5.895 -10.530 1.00 98.00 81 PRO A N 1
ATOM 562 C CA . PRO A 1 81 ? 11.134 6.566 -10.203 1.00 98.00 81 PRO A CA 1
ATOM 563 C C . PRO A 1 81 ? 10.075 5.603 -9.646 1.00 98.00 81 PRO A C 1
ATOM 565 O O . PRO A 1 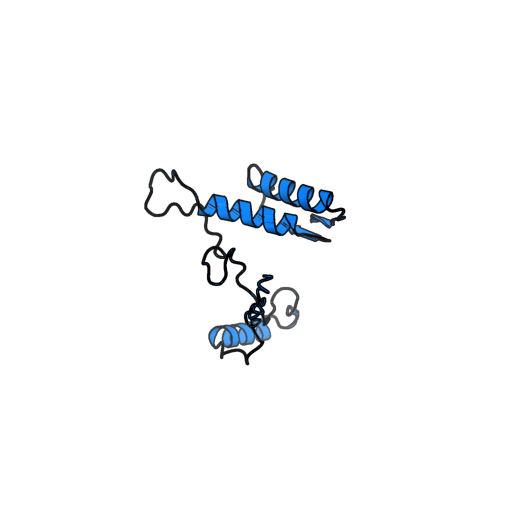81 ? 9.256 5.994 -8.818 1.00 98.00 81 PRO A O 1
ATOM 568 N N . GLY A 1 82 ? 10.108 4.327 -10.049 1.00 98.44 82 GLY A N 1
ATOM 569 C CA . GLY A 1 82 ? 9.230 3.301 -9.491 1.00 98.44 82 GLY A CA 1
ATOM 570 C C . GLY A 1 82 ? 9.530 3.018 -8.016 1.00 98.44 82 GLY A C 1
ATOM 571 O O . GLY A 1 82 ? 8.620 2.996 -7.188 1.00 98.44 82 GLY A O 1
ATOM 572 N N . THR A 1 83 ? 10.814 2.882 -7.660 1.00 98.81 83 THR A N 1
ATOM 573 C CA . THR A 1 83 ? 11.239 2.717 -6.259 1.00 98.81 83 THR A CA 1
ATOM 574 C C . THR A 1 83 ? 10.871 3.936 -5.413 1.00 98.81 83 THR A C 1
ATOM 576 O O . THR A 1 83 ? 10.322 3.781 -4.323 1.00 98.81 83 THR A O 1
ATOM 579 N N . GLU A 1 84 ? 11.128 5.144 -5.917 1.00 98.62 84 GLU A N 1
ATOM 580 C CA . GLU A 1 84 ? 10.782 6.397 -5.235 1.00 98.62 84 GLU A CA 1
ATOM 581 C C . GLU A 1 84 ? 9.274 6.492 -4.976 1.00 98.62 84 GLU A C 1
ATOM 583 O O . GLU A 1 84 ? 8.845 6.747 -3.847 1.00 98.62 84 GLU A O 1
ATOM 588 N N . ARG A 1 85 ? 8.453 6.205 -5.996 1.00 98.56 85 ARG A N 1
ATOM 589 C CA . ARG A 1 85 ? 6.993 6.224 -5.879 1.00 98.56 85 ARG A CA 1
ATOM 590 C C . ARG A 1 85 ? 6.471 5.168 -4.905 1.00 98.56 85 ARG A C 1
ATOM 592 O O . ARG A 1 85 ? 5.593 5.489 -4.1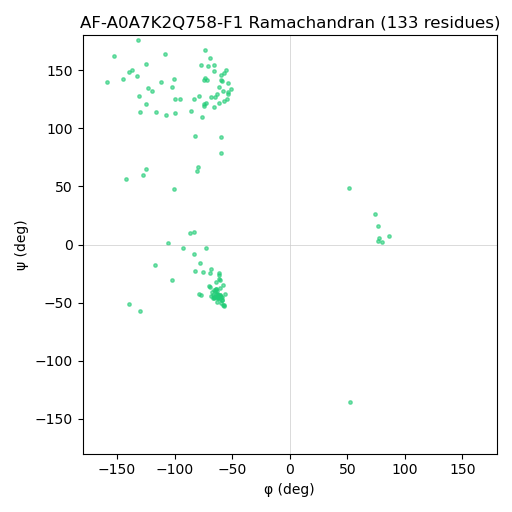03 1.00 98.56 85 ARG A O 1
ATOM 599 N N . LEU A 1 86 ? 7.006 3.946 -4.944 1.00 98.88 86 LEU A N 1
ATOM 600 C CA . LEU A 1 86 ? 6.640 2.864 -4.024 1.00 98.88 86 LEU A CA 1
ATOM 601 C C . LEU A 1 86 ? 6.852 3.288 -2.563 1.00 98.88 86 LEU A C 1
ATOM 603 O O . LEU A 1 86 ? 5.916 3.236 -1.763 1.00 98.88 86 LEU A O 1
ATOM 607 N N . LEU A 1 87 ? 8.052 3.768 -2.226 1.00 98.88 87 LEU A N 1
ATOM 608 C CA . LEU A 1 87 ? 8.395 4.188 -0.863 1.00 98.88 87 LEU A CA 1
ATOM 609 C C . LEU A 1 87 ? 7.586 5.415 -0.415 1.00 98.88 87 LEU A C 1
ATOM 611 O O . LEU A 1 87 ? 7.119 5.477 0.729 1.00 98.88 87 LEU A O 1
ATOM 615 N N . ALA A 1 88 ? 7.365 6.371 -1.323 1.00 98.75 88 ALA A N 1
ATOM 616 C CA . ALA A 1 88 ? 6.537 7.540 -1.052 1.00 98.75 88 ALA A CA 1
ATOM 617 C C . ALA A 1 88 ? 5.083 7.145 -0.754 1.00 98.75 88 ALA A C 1
ATOM 619 O O . ALA A 1 88 ? 4.520 7.612 0.236 1.00 98.75 88 ALA A O 1
ATOM 620 N N . LYS A 1 89 ? 4.484 6.245 -1.549 1.00 98.81 89 LYS A N 1
ATOM 621 C CA . LYS A 1 89 ? 3.091 5.815 -1.351 1.00 98.81 89 LYS A CA 1
ATOM 622 C C . LYS A 1 89 ? 2.910 4.981 -0.083 1.00 98.81 89 LYS A C 1
ATOM 624 O O . LYS A 1 89 ? 1.911 5.152 0.614 1.00 98.81 89 LYS A O 1
ATOM 629 N N . MET A 1 90 ? 3.885 4.136 0.266 1.00 98.88 90 MET A N 1
ATOM 630 C CA . MET A 1 90 ? 3.905 3.438 1.559 1.00 98.88 90 MET A CA 1
ATOM 631 C C . MET A 1 90 ? 3.875 4.433 2.724 1.00 98.88 90 MET A C 1
ATOM 633 O O . MET A 1 90 ? 3.008 4.342 3.596 1.00 98.88 90 MET A O 1
ATOM 637 N N . THR A 1 91 ? 4.785 5.412 2.706 1.00 98.94 91 THR A N 1
ATOM 638 C CA . THR A 1 91 ? 4.865 6.458 3.734 1.00 98.94 91 THR A CA 1
ATOM 639 C C . THR A 1 91 ? 3.557 7.240 3.818 1.00 98.94 91 THR A C 1
ATOM 641 O O . THR A 1 91 ? 3.021 7.419 4.908 1.00 98.94 91 THR A O 1
ATOM 644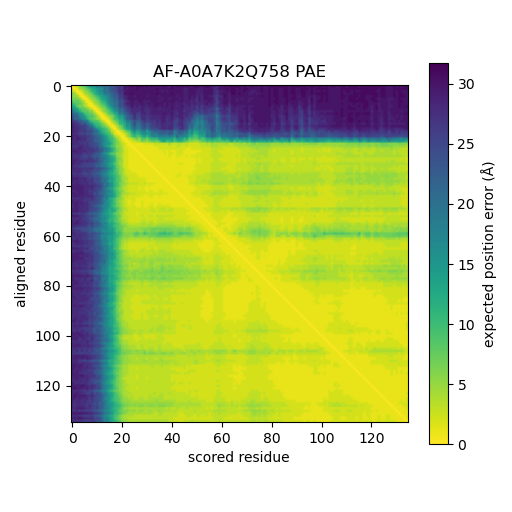 N N . GLU A 1 92 ? 3.010 7.667 2.677 1.00 98.75 92 GLU A N 1
ATOM 645 C CA . GLU A 1 92 ? 1.750 8.408 2.578 1.00 98.75 92 GLU A CA 1
ATOM 646 C C . GLU A 1 92 ? 0.589 7.633 3.222 1.00 98.75 92 GLU A C 1
ATOM 648 O O . GLU A 1 92 ? -0.081 8.159 4.115 1.00 98.75 92 GLU A O 1
ATOM 653 N N . ASN A 1 93 ? 0.384 6.369 2.841 1.00 98.81 93 ASN A N 1
ATOM 654 C CA . ASN A 1 93 ? -0.740 5.566 3.325 1.00 98.81 93 ASN A CA 1
ATOM 655 C C . ASN A 1 93 ? -0.644 5.287 4.830 1.00 98.81 93 ASN A C 1
ATOM 657 O O . ASN A 1 93 ? -1.613 5.510 5.558 1.00 98.81 93 ASN A O 1
ATOM 661 N N . VAL A 1 94 ? 0.534 4.885 5.320 1.00 98.88 94 VAL A N 1
ATOM 662 C CA . VAL A 1 94 ? 0.768 4.693 6.760 1.00 98.88 94 VAL A CA 1
ATOM 663 C C . VAL A 1 94 ? 0.612 6.019 7.505 1.00 98.88 94 VAL A C 1
ATOM 665 O O . VAL A 1 94 ? -0.006 6.065 8.570 1.00 98.88 94 VAL A O 1
ATOM 668 N N . SER A 1 95 ? 1.093 7.126 6.926 1.00 98.81 95 SER A N 1
ATOM 669 C CA . SER A 1 95 ? 0.967 8.443 7.542 1.00 98.81 95 SER A CA 1
ATOM 670 C C . SER A 1 95 ? -0.474 8.849 7.750 1.00 98.81 95 SER A C 1
ATOM 672 O O . SER A 1 95 ? -0.718 9.544 8.722 1.00 98.81 95 SER A O 1
ATOM 674 N N . ARG A 1 96 ? -1.420 8.4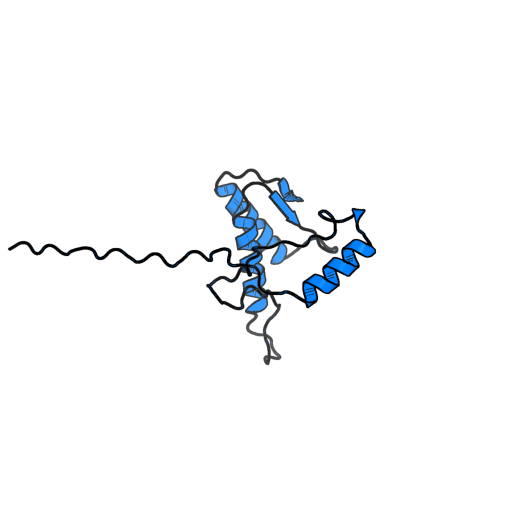20 6.905 1.00 98.62 96 ARG A N 1
ATOM 675 C CA . ARG A 1 96 ? -2.852 8.753 6.988 1.00 98.62 96 ARG A CA 1
ATOM 676 C C . ARG A 1 96 ? -3.633 7.872 7.965 1.00 98.62 96 ARG A C 1
ATOM 678 O O . ARG A 1 96 ? -4.794 8.177 8.236 1.00 98.62 96 ARG A O 1
ATOM 685 N N . ALA A 1 97 ? -3.023 6.821 8.513 1.00 98.75 97 ALA A N 1
ATOM 686 C CA . ALA A 1 97 ? -3.684 5.925 9.453 1.00 98.75 97 ALA A CA 1
ATOM 687 C C . ALA A 1 97 ? -4.193 6.684 10.688 1.00 98.75 97 ALA A C 1
ATOM 689 O O . ALA A 1 97 ? -3.515 7.570 11.208 1.00 98.75 97 ALA A O 1
ATOM 690 N N . THR A 1 98 ? -5.377 6.315 11.171 1.00 98.75 98 THR A N 1
ATOM 691 C CA . THR A 1 98 ? -5.966 6.860 12.409 1.00 98.75 98 THR A CA 1
ATOM 692 C C . THR A 1 98 ? -6.172 5.803 13.490 1.00 98.75 98 THR A C 1
ATOM 694 O O . THR A 1 98 ? -6.348 6.149 14.654 1.00 98.75 98 THR A O 1
ATOM 697 N N . ARG A 1 99 ? -6.156 4.513 13.121 1.00 98.69 99 ARG A N 1
ATOM 698 C CA . ARG A 1 99 ? -6.437 3.392 14.034 1.00 98.69 99 ARG A CA 1
ATOM 699 C C . ARG A 1 99 ? -5.519 2.196 13.827 1.00 98.69 99 ARG A C 1
ATOM 701 O O . ARG A 1 99 ? -4.943 1.715 14.791 1.00 98.69 99 ARG A O 1
ATOM 708 N N . THR A 1 100 ? -5.386 1.706 12.598 1.00 98.75 100 THR A N 1
ATOM 709 C CA . THR A 1 100 ? -4.694 0.441 12.327 1.00 98.75 100 THR A CA 1
ATOM 710 C C . THR A 1 100 ? -3.703 0.567 11.183 1.00 98.75 100 THR A C 1
ATOM 712 O O . THR A 1 100 ? -3.958 1.276 10.209 1.00 98.75 100 THR A O 1
ATOM 715 N N . VAL A 1 101 ? -2.597 -0.160 11.302 1.00 98.81 101 VAL A N 1
ATOM 716 C CA . VAL A 1 101 ? -1.654 -0.462 10.221 1.00 98.81 101 VAL A CA 1
ATOM 717 C C . VAL A 1 101 ? -1.420 -1.969 10.275 1.00 98.81 101 VAL A C 1
ATOM 719 O O . VAL A 1 101 ? -1.162 -2.501 11.350 1.00 98.81 101 VAL A O 1
ATOM 722 N N . ASP A 1 102 ? -1.590 -2.661 9.155 1.00 98.75 102 ASP A N 1
ATOM 723 C CA . ASP A 1 102 ? -1.506 -4.123 9.086 1.00 98.75 102 ASP A CA 1
ATOM 724 C C . ASP A 1 102 ? -0.568 -4.497 7.942 1.00 98.75 102 ASP A C 1
ATOM 726 O O . ASP A 1 102 ? -0.843 -4.153 6.788 1.00 98.75 102 ASP A O 1
ATOM 730 N N . ILE A 1 103 ? 0.577 -5.101 8.266 1.00 98.69 103 ILE A N 1
ATOM 731 C CA . ILE A 1 103 ? 1.644 -5.400 7.311 1.00 98.69 103 ILE A CA 1
ATOM 732 C C . ILE A 1 103 ? 1.955 -6.891 7.370 1.00 98.69 103 ILE A C 1
ATOM 734 O O . ILE A 1 103 ? 2.411 -7.419 8.377 1.00 98.69 103 ILE A O 1
ATOM 738 N N . SER A 1 104 ? 1.798 -7.565 6.234 1.00 98.19 104 SER A N 1
ATOM 739 C CA . SER A 1 104 ? 2.306 -8.921 6.038 1.00 98.19 104 SER A CA 1
ATOM 740 C C . SER A 1 104 ? 3.436 -8.905 5.013 1.00 98.19 104 SER A C 1
ATOM 742 O O . SER A 1 104 ? 3.397 -8.171 4.026 1.00 98.19 104 SER A O 1
ATOM 744 N N . THR A 1 105 ? 4.479 -9.692 5.266 1.00 98.38 105 THR A N 1
ATOM 745 C CA . THR A 1 105 ? 5.601 -9.884 4.342 1.00 98.38 105 THR A CA 1
ATOM 746 C C . THR A 1 105 ? 6.234 -11.251 4.568 1.00 98.38 105 THR A C 1
ATOM 748 O O . THR A 1 105 ? 6.058 -11.868 5.621 1.00 98.38 105 THR A O 1
ATOM 751 N N . LEU A 1 106 ? 7.005 -11.715 3.589 1.00 98.19 106 LEU A N 1
ATOM 752 C CA . LEU A 1 106 ? 7.945 -12.809 3.790 1.00 98.19 106 LEU A CA 1
ATOM 753 C C . LEU A 1 106 ? 9.156 -12.305 4.590 1.00 98.19 106 LEU A C 1
ATOM 755 O O . LEU A 1 106 ? 9.594 -11.175 4.381 1.00 98.19 106 LEU A O 1
ATOM 759 N N . ALA A 1 107 ? 9.698 -13.142 5.480 1.00 95.12 107 ALA A N 1
ATOM 760 C CA . ALA A 1 107 ? 10.933 -12.838 6.199 1.00 95.12 107 ALA A CA 1
ATOM 761 C C . ALA A 1 107 ? 12.115 -12.622 5.221 1.00 95.12 107 ALA A C 1
ATOM 763 O O . ALA A 1 107 ? 12.184 -13.311 4.200 1.00 95.12 107 ALA A O 1
ATOM 764 N N . PRO A 1 108 ? 13.077 -11.729 5.529 1.00 97.44 108 PRO A N 1
ATOM 765 C CA . PRO A 1 108 ? 13.248 -10.992 6.786 1.00 97.44 108 PRO A CA 1
ATOM 766 C C . PRO A 1 108 ? 12.228 -9.862 6.985 1.00 97.44 108 PRO A C 1
ATOM 768 O O . PRO A 1 108 ? 11.523 -9.472 6.060 1.00 97.44 108 PRO A O 1
ATOM 771 N N . PHE A 1 109 ? 12.159 -9.320 8.206 1.00 98.25 109 PHE A N 1
ATOM 772 C CA . PHE A 1 109 ? 11.385 -8.102 8.456 1.00 98.25 109 PHE A CA 1
ATOM 773 C C . PHE A 1 109 ? 11.833 -6.960 7.528 1.00 98.25 109 PHE A C 1
ATOM 775 O O . PHE A 1 109 ? 13.018 -6.908 7.173 1.00 98.25 109 PHE A O 1
ATOM 782 N N . PRO A 1 110 ? 10.921 -6.033 7.161 1.00 98.25 110 PRO A N 1
ATOM 783 C CA . PRO A 1 110 ? 11.274 -4.883 6.341 1.00 98.25 110 PRO A CA 1
ATOM 784 C C . PRO A 1 110 ? 12.441 -4.123 6.968 1.00 98.25 110 PRO A C 1
ATOM 786 O O . PRO A 1 110 ? 12.424 -3.830 8.162 1.00 98.25 110 PRO A O 1
ATOM 789 N N . ASN A 1 111 ? 13.447 -3.817 6.154 1.00 98.50 111 ASN A N 1
ATOM 790 C CA . ASN A 1 111 ? 14.662 -3.121 6.559 1.00 98.50 111 ASN A CA 1
ATOM 791 C C . ASN A 1 111 ? 14.981 -1.978 5.582 1.00 98.50 111 ASN A C 1
ATOM 793 O O . ASN A 1 111 ? 14.272 -1.768 4.590 1.00 98.50 111 ASN A O 1
ATOM 797 N N . GLY A 1 112 ? 16.028 -1.206 5.891 1.00 98.50 112 GLY A N 1
ATOM 798 C CA . GLY A 1 112 ? 16.465 -0.074 5.071 1.00 98.50 112 GLY A CA 1
ATOM 799 C C . GLY A 1 112 ? 15.321 0.896 4.763 1.00 98.50 112 GLY A C 1
ATOM 800 O O . GLY A 1 112 ? 14.488 1.183 5.621 1.00 98.50 112 GLY A O 1
ATOM 801 N N . ALA A 1 113 ? 15.231 1.331 3.506 1.00 98.62 113 ALA A N 1
ATOM 802 C CA . ALA A 1 113 ? 14.250 2.328 3.086 1.00 98.62 113 ALA A CA 1
ATOM 803 C C . ALA A 1 113 ? 12.781 1.888 3.269 1.00 98.62 113 ALA A C 1
ATOM 805 O O . ALA A 1 113 ? 11.909 2.734 3.462 1.00 98.62 113 ALA A O 1
ATOM 806 N N . PHE A 1 114 ? 12.486 0.581 3.257 1.00 98.88 114 PHE A N 1
ATOM 807 C CA . PHE A 1 114 ? 11.138 0.089 3.562 1.00 98.88 114 PHE A CA 1
ATOM 808 C C . PHE A 1 114 ? 10.779 0.318 5.032 1.00 98.88 114 PHE A C 1
ATOM 810 O O . PHE A 1 114 ? 9.683 0.791 5.339 1.00 98.88 114 PHE A O 1
ATOM 817 N N . GLN A 1 115 ? 11.712 0.018 5.941 1.00 98.88 115 GLN A N 1
ATOM 818 C CA . GLN A 1 115 ? 11.544 0.293 7.366 1.00 98.88 115 GLN A CA 1
ATOM 819 C C . GLN A 1 115 ? 11.428 1.797 7.620 1.00 98.88 115 GLN A C 1
ATOM 821 O O . GLN A 1 115 ? 10.553 2.220 8.377 1.00 98.88 115 GLN A O 1
ATOM 826 N N . ASP A 1 116 ? 12.255 2.604 6.954 1.00 98.88 116 ASP A N 1
ATOM 827 C CA . ASP A 1 116 ? 12.222 4.061 7.085 1.00 98.88 116 ASP A CA 1
ATOM 828 C C . ASP A 1 116 ? 10.865 4.637 6.661 1.00 98.88 116 ASP A C 1
ATOM 830 O O . ASP A 1 116 ? 10.298 5.455 7.387 1.00 98.88 116 ASP A O 1
ATOM 834 N N . ALA A 1 117 ? 10.296 4.161 5.547 1.00 98.88 117 ALA A N 1
ATOM 835 C CA . ALA A 1 117 ? 8.972 4.565 5.074 1.00 98.88 117 ALA A CA 1
ATOM 836 C C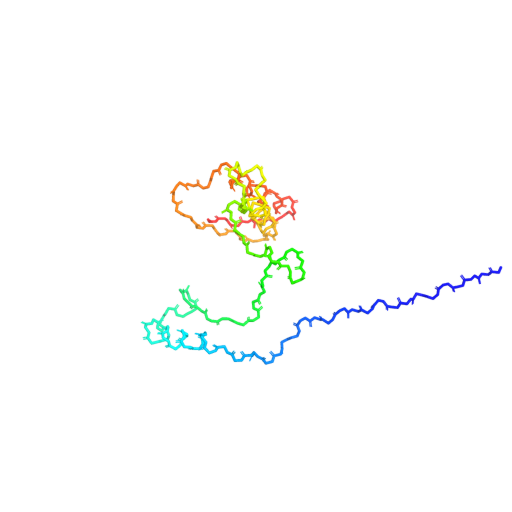 . ALA A 1 117 ? 7.864 4.255 6.099 1.00 98.88 117 ALA A C 1
ATOM 838 O O . ALA A 1 117 ? 7.024 5.109 6.405 1.00 98.88 117 ALA A O 1
ATOM 839 N N . ILE A 1 118 ? 7.887 3.050 6.684 1.00 98.88 118 ILE A N 1
ATOM 840 C CA . ILE A 1 118 ? 6.929 2.637 7.721 1.00 98.88 118 ILE A CA 1
ATOM 841 C C . ILE A 1 118 ? 7.085 3.518 8.968 1.00 98.88 118 ILE A C 1
ATOM 843 O O . ILE A 1 118 ? 6.105 4.080 9.459 1.00 98.88 118 ILE A O 1
ATOM 847 N N . VAL A 1 119 ? 8.312 3.690 9.467 1.00 98.88 119 VAL A N 1
ATOM 848 C CA . VAL A 1 119 ? 8.599 4.489 10.668 1.00 98.88 119 VAL A CA 1
ATOM 849 C C . VAL A 1 119 ? 8.210 5.955 10.468 1.00 98.88 119 VAL A C 1
ATOM 851 O O . VAL A 1 119 ? 7.598 6.549 11.360 1.00 98.88 119 VAL A O 1
ATOM 854 N N . ALA A 1 120 ? 8.531 6.544 9.315 1.00 98.88 120 ALA A N 1
ATOM 855 C CA . ALA A 1 120 ? 8.171 7.920 8.987 1.00 98.88 120 ALA A CA 1
ATOM 856 C C . ALA A 1 120 ? 6.646 8.109 8.944 1.00 98.88 120 ALA A C 1
ATOM 858 O O . ALA A 1 120 ? 6.123 9.052 9.548 1.00 98.88 120 ALA A O 1
ATOM 859 N N . GLY A 1 121 ? 5.923 7.180 8.310 1.00 98.88 121 GLY A N 1
ATOM 860 C CA . GLY A 1 121 ? 4.462 7.180 8.291 1.00 98.88 121 GLY A CA 1
ATOM 861 C C . GLY A 1 121 ? 3.863 7.094 9.698 1.00 98.88 121 GLY A C 1
ATOM 862 O O . GLY A 1 121 ? 3.053 7.938 10.083 1.00 98.88 121 GLY A O 1
ATOM 863 N N . LEU A 1 122 ? 4.310 6.132 10.511 1.00 98.88 122 LEU A N 1
ATOM 864 C CA . LEU A 1 122 ? 3.809 5.942 11.877 1.00 98.88 122 LEU A CA 1
ATOM 865 C C . LEU A 1 122 ? 4.054 7.175 12.755 1.00 98.88 122 LEU A C 1
ATOM 867 O O . LEU A 1 122 ? 3.143 7.623 13.452 1.00 98.88 122 LEU A O 1
ATOM 871 N N . LYS A 1 123 ? 5.253 7.772 12.682 1.00 98.88 123 LYS A N 1
ATOM 872 C CA . LYS A 1 123 ? 5.575 9.018 13.397 1.00 98.88 123 LYS A CA 1
ATOM 873 C C . LYS A 1 123 ? 4.666 10.169 12.968 1.00 98.88 123 LYS A C 1
ATOM 875 O O . LYS A 1 123 ? 4.174 10.892 13.830 1.00 98.88 123 LYS A O 1
ATOM 880 N N . SER A 1 124 ? 4.405 10.320 11.668 1.00 98.81 124 SER A N 1
ATOM 881 C CA . SER A 1 124 ? 3.497 11.352 11.150 1.00 98.81 124 SER A CA 1
ATOM 882 C C . SER A 1 124 ? 2.066 11.167 11.665 1.00 98.81 124 SER A C 1
ATOM 884 O O . SER A 1 124 ? 1.436 12.128 12.109 1.00 98.81 124 SER A O 1
ATOM 886 N N . SER A 1 125 ? 1.556 9.932 11.675 1.00 98.75 125 SER A N 1
ATOM 887 C CA . SER A 1 125 ? 0.237 9.637 12.242 1.00 98.75 125 SER A CA 1
ATOM 888 C C . SER A 1 125 ? 0.171 9.926 13.749 1.00 98.75 125 SER A C 1
ATOM 890 O O . SER A 1 125 ? -0.755 10.609 14.202 1.00 98.75 125 SER A O 1
ATOM 892 N N . ALA A 1 126 ? 1.173 9.486 14.516 1.00 98.62 126 ALA A N 1
ATOM 893 C CA . ALA A 1 126 ? 1.254 9.703 15.960 1.00 98.62 126 ALA A CA 1
ATOM 894 C C . ALA A 1 126 ? 1.383 11.191 16.327 1.00 98.62 126 ALA A C 1
ATOM 896 O O . ALA A 1 126 ? 0.749 11.646 17.277 1.00 98.62 126 ALA A O 1
ATOM 897 N N . ALA A 1 127 ? 2.135 11.974 15.545 1.00 98.62 127 ALA A N 1
ATOM 898 C CA . ALA A 1 127 ? 2.274 13.419 15.734 1.00 98.62 127 ALA A CA 1
ATOM 899 C C . ALA A 1 127 ? 0.938 14.172 15.600 1.00 98.62 127 ALA A C 1
ATOM 901 O O . ALA A 1 127 ? 0.765 15.231 16.196 1.00 98.62 127 ALA A O 1
ATOM 902 N N . ARG A 1 128 ? -0.036 13.610 14.870 1.00 98.44 128 ARG A N 1
ATOM 903 C CA . ARG A 1 128 ? -1.412 14.133 14.792 1.00 98.44 128 ARG A CA 1
ATOM 904 C C . ARG A 1 128 ? -2.331 13.612 15.907 1.00 98.44 128 ARG A C 1
ATOM 906 O O . ARG A 1 128 ? -3.539 13.803 15.835 1.00 98.44 128 ARG A O 1
ATOM 913 N N . GLY A 1 129 ? -1.778 12.942 16.920 1.00 98.50 129 GLY A N 1
ATOM 914 C CA . GLY A 1 129 ? -2.498 12.460 18.102 1.00 98.50 129 GLY A CA 1
ATOM 915 C C . GLY A 1 129 ? -3.167 11.090 17.951 1.00 98.50 129 GLY A C 1
ATOM 916 O O . GLY A 1 129 ? -3.893 10.670 18.853 1.00 98.50 129 GLY A O 1
ATOM 917 N N . ASN A 1 130 ? -2.940 10.377 16.844 1.00 98.69 130 ASN A N 1
ATOM 918 C CA . ASN A 1 130 ? -3.536 9.056 16.637 1.00 98.69 130 ASN A CA 1
ATOM 919 C C . ASN A 1 130 ? -2.842 7.995 17.502 1.00 98.69 130 ASN A C 1
ATOM 921 O O . ASN A 1 130 ? -1.619 7.988 17.644 1.00 98.69 130 ASN A O 1
ATOM 925 N N . LYS A 1 131 ? -3.629 7.061 18.044 1.00 98.50 131 LYS A N 1
ATOM 926 C CA . LYS A 1 131 ? -3.135 5.871 18.747 1.00 98.50 131 LYS A CA 1
ATOM 927 C C . LYS A 1 131 ? -3.376 4.661 17.860 1.00 98.50 131 LYS A C 1
ATOM 929 O O . LYS A 1 131 ? -4.526 4.302 1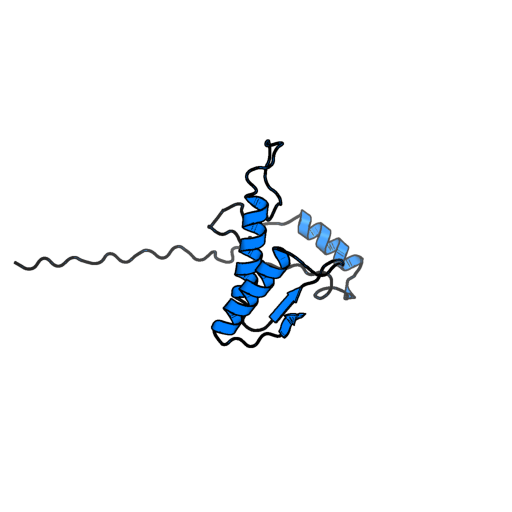7.617 1.00 98.50 131 LYS A O 1
ATOM 934 N N . LEU A 1 132 ? -2.295 4.078 17.356 1.00 98.62 132 LEU A N 1
ATOM 935 C CA . LEU A 1 132 ? -2.364 3.020 16.356 1.00 98.62 132 LEU A CA 1
ATOM 936 C C . LEU A 1 132 ? -2.168 1.635 16.974 1.00 98.62 132 LEU A C 1
ATOM 938 O O . LEU A 1 132 ? -1.311 1.448 17.835 1.00 98.62 132 LEU A O 1
ATOM 942 N N . THR A 1 133 ? -2.907 0.655 16.467 1.00 98.75 133 THR A N 1
ATOM 943 C CA . THR A 1 133 ? -2.577 -0.769 16.577 1.00 98.75 133 THR A CA 1
ATOM 944 C C . THR A 1 133 ? -1.832 -1.187 15.312 1.00 98.75 133 THR A C 1
ATOM 946 O O . THR A 1 133 ? -2.334 -0.971 14.207 1.00 98.75 133 THR A O 1
ATOM 949 N N . VAL A 1 134 ? -0.640 -1.767 15.466 1.00 98.69 134 VAL A N 1
ATOM 950 C CA . VAL A 1 134 ? 0.218 -2.194 14.350 1.00 98.69 134 VAL A CA 1
ATOM 951 C C . VAL A 1 134 ? 0.446 -3.700 14.441 1.00 98.69 134 VAL A C 1
ATOM 953 O O . VAL A 1 134 ? 0.736 -4.195 15.532 1.00 98.69 134 VAL A O 1
ATOM 956 N N . ARG A 1 135 ? 0.271 -4.407 13.322 1.00 98.31 135 ARG A N 1
ATOM 957 C CA . ARG A 1 135 ? 0.520 -5.846 13.169 1.00 98.31 135 ARG A CA 1
ATOM 958 C C . ARG A 1 135 ? 1.510 -6.081 12.041 1.00 98.31 135 ARG A C 1
ATOM 960 O O . ARG A 1 135 ? 1.381 -5.365 11.019 1.00 98.31 135 ARG A O 1
#

Sequence (135 aa):
MLALFAAVPASAAPAAGSGPAAPAPHLDAVEQTLRQVSPGLEGQVWERTGGNVLDASTPGGGDWLLQTPGCWGDDTCAARPGTERLLAKMTENVSRATRTVDISTLAPFPNGAFQDAIVAGLKSSAARGNKLTVR

pLDDT: mean 90.1, std 17.94, range [37.84, 98.94]